Protein AF-A0A962Q9W5-F1 (afdb_monomer)

Foldseek 3Di:
DWDWDDDQPFIWIWAAALAFIKIKTKDAPVDAPQDNDGDPDGPVHMWMWMDTHPDGTDTCVQQVNCLCVVCSVCRHVDHSVVSSVNRND

Solvent-accessible surface area (backbone atoms only — not comparable to full-atom values): 5166 Å² total; per-residue (Å²): 104,78,46,81,49,74,58,90,81,44,57,30,39,38,37,52,26,61,42,65,29,35,35,40,35,67,46,48,51,87,53,56,86,81,49,93,64,76,66,94,74,79,77,89,40,78,38,48,31,37,26,51,65,89,52,74,67,40,49,34,78,75,32,64,44,70,54,53,74,71,48,60,78,46,25,72,80,36,36,25,63,62,55,49,56,69,35,71,106

Nearest PDB structures (foldseek):
  6szw-assembly1_A  TM=3.597E-01  e=8.528E+00  Homo sapiens
  7cfs-assembly1_C  TM=2.925E-01  e=3.599E+00  Homo sapiens

Structure (mmCIF, N/CA/C/O backbone):
data_AF-A0A962Q9W5-F1
#
_entry.id   AF-A0A962Q9W5-F1
#
loop_
_atom_site.group_PDB
_atom_site.id
_atom_site.type_symbol
_atom_site.label_atom_id
_atom_site.label_alt_id
_atom_site.label_comp_id
_atom_site.label_asym_id
_atom_site.label_entity_id
_atom_site.label_seq_id
_atom_site.pdbx_PDB_ins_code
_atom_site.Cartn_x
_atom_site.Cartn_y
_atom_site.Cartn_z
_atom_site.occupancy
_atom_site.B_iso_or_equiv
_atom_site.auth_seq_id
_atom_site.auth_comp_id
_atom_site.auth_asym_id
_atom_site.auth_atom_id
_atom_site.pdbx_PDB_model_num
ATOM 1 N N . MET A 1 1 ? -0.045 -0.967 15.893 1.00 77.81 1 MET A N 1
ATOM 2 C CA . MET A 1 1 ? 1.323 -1.466 15.640 1.00 77.81 1 MET A CA 1
ATOM 3 C C . MET A 1 1 ? 1.665 -1.235 14.170 1.00 77.81 1 MET A C 1
ATOM 5 O O . MET A 1 1 ? 0.731 -1.229 13.370 1.00 77.81 1 MET A O 1
ATOM 9 N N . ILE A 1 2 ? 2.929 -0.961 13.832 1.00 85.25 2 ILE A N 1
ATOM 10 C CA . ILE A 1 2 ? 3.406 -0.872 12.440 1.00 85.25 2 ILE A CA 1
ATOM 11 C C . ILE A 1 2 ? 4.524 -1.897 12.285 1.00 85.25 2 ILE A C 1
ATOM 13 O O . ILE A 1 2 ? 5.462 -1.877 13.079 1.00 85.25 2 ILE A O 1
ATOM 17 N N . GLU A 1 3 ? 4.428 -2.75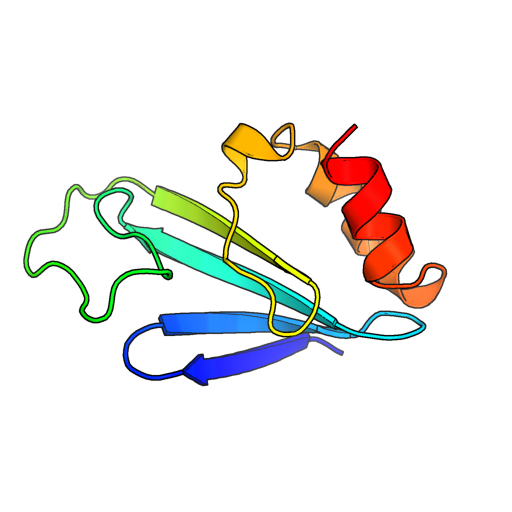3 11.276 1.00 92.56 3 GLU A N 1
ATOM 18 C CA . GLU A 1 3 ? 5.428 -3.781 10.975 1.00 92.56 3 GLU A CA 1
ATOM 19 C C . GLU A 1 3 ? 6.038 -3.534 9.593 1.00 92.56 3 GLU A C 1
ATOM 21 O O . GLU A 1 3 ? 5.388 -2.962 8.719 1.00 92.56 3 GLU A O 1
ATOM 26 N N . GLN A 1 4 ? 7.289 -3.944 9.386 1.00 93.62 4 GLN A N 1
ATOM 27 C CA . GLN A 1 4 ? 7.898 -3.997 8.055 1.00 93.62 4 GLN A CA 1
ATOM 28 C C . GLN A 1 4 ? 7.954 -5.449 7.599 1.00 93.62 4 GLN A C 1
ATOM 30 O O . GLN A 1 4 ? 8.460 -6.299 8.328 1.00 93.62 4 GLN A O 1
ATOM 35 N N . LEU A 1 5 ? 7.439 -5.717 6.403 1.00 95.69 5 LEU A N 1
ATOM 36 C CA . LEU A 1 5 ? 7.322 -7.053 5.831 1.00 95.69 5 LEU A CA 1
ATOM 37 C C . LEU A 1 5 ? 7.890 -7.084 4.409 1.00 95.69 5 LEU A C 1
ATOM 39 O O . LEU A 1 5 ? 8.036 -6.051 3.749 1.00 95.69 5 LEU A O 1
ATOM 43 N N . GLU A 1 6 ? 8.215 -8.286 3.943 1.00 95.75 6 GLU A N 1
ATOM 44 C CA . GLU A 1 6 ? 8.737 -8.546 2.603 1.00 95.75 6 GLU A CA 1
ATOM 45 C C . GLU A 1 6 ? 8.007 -9.747 1.989 1.00 95.75 6 GLU A C 1
ATOM 47 O O . GLU A 1 6 ? 7.928 -10.813 2.596 1.00 95.75 6 GLU A O 1
ATOM 52 N N . GLU A 1 7 ? 7.479 -9.570 0.778 1.00 93.31 7 GLU A N 1
ATOM 53 C CA . GLU A 1 7 ? 6.855 -10.616 -0.036 1.00 93.31 7 GLU A CA 1
ATOM 54 C C . GLU A 1 7 ? 7.515 -10.624 -1.422 1.00 93.31 7 GLU A C 1
ATOM 56 O O . GLU A 1 7 ? 7.285 -9.746 -2.259 1.00 93.31 7 GLU A O 1
ATOM 61 N N . GLY A 1 8 ? 8.381 -11.608 -1.674 1.00 93.38 8 GLY A N 1
ATOM 62 C CA . GLY A 1 8 ? 9.193 -11.630 -2.891 1.00 93.38 8 GLY A CA 1
ATOM 63 C C . GLY A 1 8 ? 10.118 -10.413 -2.951 1.00 93.38 8 GLY A C 1
ATOM 64 O O . GLY A 1 8 ? 10.957 -10.231 -2.081 1.00 93.38 8 GLY A O 1
ATOM 65 N N . TRP A 1 9 ? 9.972 -9.566 -3.973 1.00 94.69 9 TRP A N 1
ATOM 66 C CA . TRP A 1 9 ? 10.752 -8.322 -4.081 1.00 94.69 9 TRP A CA 1
ATOM 67 C C . TRP A 1 9 ? 10.066 -7.111 -3.420 1.00 94.69 9 TRP A C 1
ATOM 69 O O . TRP A 1 9 ? 10.651 -6.026 -3.352 1.00 94.69 9 TRP A O 1
ATOM 79 N N . VAL A 1 10 ? 8.821 -7.267 -2.960 1.00 96.50 10 VAL A N 1
ATOM 80 C CA . VAL A 1 10 ? 7.975 -6.179 -2.462 1.00 96.50 10 VAL A CA 1
ATOM 81 C C . VAL A 1 10 ? 8.186 -6.023 -0.958 1.00 96.50 10 VAL A C 1
ATOM 83 O O . VAL A 1 10 ? 7.750 -6.857 -0.172 1.00 96.50 10 VAL A O 1
ATOM 86 N N . ARG A 1 11 ? 8.831 -4.926 -0.550 1.00 96.38 11 ARG A N 1
ATOM 87 C CA . ARG A 1 11 ? 8.976 -4.521 0.860 1.00 96.38 11 ARG A CA 1
ATOM 88 C C . ARG A 1 11 ? 7.935 -3.477 1.222 1.00 96.38 11 ARG A C 1
ATOM 90 O O . ARG A 1 11 ? 7.858 -2.450 0.551 1.00 96.38 11 ARG A O 1
ATOM 97 N N . PHE A 1 12 ? 7.162 -3.703 2.275 1.00 96.75 12 PHE A N 1
ATOM 98 C CA . PHE A 1 12 ? 6.036 -2.841 2.626 1.00 96.75 12 PHE A CA 1
ATOM 99 C C . PHE A 1 12 ? 5.867 -2.686 4.138 1.00 96.75 12 PHE A C 1
ATOM 101 O O . PHE A 1 12 ? 6.408 -3.447 4.939 1.00 96.75 12 PHE A O 1
ATOM 108 N N . LYS A 1 13 ? 5.116 -1.656 4.527 1.00 96.31 13 LYS A N 1
ATOM 109 C CA . LYS A 1 13 ? 4.709 -1.405 5.909 1.00 96.31 13 LYS A CA 1
ATOM 110 C C . LYS A 1 13 ? 3.294 -1.921 6.113 1.00 96.31 13 LYS A C 1
ATOM 112 O O . LYS A 1 13 ? 2.415 -1.579 5.330 1.00 96.31 13 LYS A O 1
ATOM 117 N N . ARG A 1 14 ? 3.069 -2.678 7.180 1.00 96.50 14 ARG A N 1
ATOM 118 C CA . ARG A 1 14 ? 1.752 -3.155 7.599 1.00 96.50 14 ARG A CA 1
ATOM 119 C C . ARG A 1 14 ? 1.227 -2.323 8.757 1.00 96.50 14 ARG A C 1
ATOM 121 O O . ARG A 1 14 ? 1.905 -2.139 9.767 1.00 96.50 14 ARG A O 1
ATOM 128 N N . PHE A 1 15 ? 0.003 -1.838 8.614 1.00 94.94 15 PHE A N 1
ATOM 129 C CA . PHE A 1 15 ? -0.730 -1.066 9.603 1.00 94.94 15 PHE A CA 1
ATOM 130 C C . PHE A 1 15 ? -1.875 -1.911 10.148 1.00 94.94 15 PHE A C 1
ATOM 132 O O . PHE A 1 15 ? -2.844 -2.206 9.448 1.00 94.94 15 PHE A O 1
ATOM 139 N N . HIS A 1 16 ? -1.771 -2.272 11.424 1.00 94.81 16 HIS A N 1
ATOM 140 C CA . HIS A 1 16 ? -2.856 -2.959 12.117 1.00 94.81 16 HIS A CA 1
ATOM 141 C C . HIS A 1 16 ? -3.975 -1.972 12.423 1.00 94.81 16 HIS A C 1
ATOM 143 O O . HIS A 1 16 ? -3.715 -0.912 13.012 1.00 94.81 16 HIS A O 1
ATOM 149 N N . CYS A 1 17 ? -5.186 -2.339 12.014 1.00 94.81 17 CYS A N 1
ATOM 150 C CA . CYS A 1 17 ? -6.403 -1.594 12.303 1.00 94.81 17 CYS A CA 1
ATOM 151 C C . CYS A 1 17 ? -7.161 -2.241 13.476 1.00 94.81 17 CYS A C 1
ATOM 153 O O . CYS A 1 17 ? -6.674 -3.221 14.045 1.00 94.81 17 CYS A O 1
ATOM 155 N N . LYS A 1 18 ? -8.340 -1.714 13.841 1.00 94.56 18 LYS A N 1
ATOM 156 C CA . LYS A 1 18 ? -9.227 -2.342 14.838 1.00 94.56 18 LYS A CA 1
ATOM 157 C C . LYS A 1 18 ? -9.489 -3.807 14.483 1.00 94.56 18 LYS A C 1
ATOM 159 O O . LYS A 1 18 ? -9.341 -4.684 15.327 1.00 94.56 18 LYS A O 1
ATOM 164 N N . GLU A 1 19 ? -9.806 -4.049 13.212 1.00 94.81 19 GLU A N 1
ATOM 165 C CA . GLU A 1 19 ? -9.862 -5.373 12.595 1.00 94.81 19 GLU A CA 1
ATOM 166 C C . GLU A 1 19 ? -9.228 -5.312 11.202 1.00 94.81 19 GLU A C 1
ATOM 168 O O . GLU A 1 19 ? -9.392 -4.330 10.472 1.00 94.81 19 GLU A O 1
ATOM 173 N N . GLY A 1 20 ? -8.491 -6.360 10.832 1.00 95.69 20 GLY A N 1
ATOM 174 C CA . GLY A 1 20 ? -7.768 -6.420 9.564 1.00 95.69 20 GLY A CA 1
ATOM 175 C C . GLY A 1 20 ? -6.510 -5.547 9.516 1.00 95.69 20 GLY A C 1
ATOM 176 O O . GLY A 1 20 ? -6.037 -5.006 10.522 1.00 95.69 20 GLY A O 1
ATOM 177 N N . VAL A 1 21 ? -5.930 -5.450 8.320 1.00 96.56 21 VAL A N 1
ATOM 178 C CA . VAL A 1 21 ? -4.659 -4.756 8.081 1.00 96.56 21 VAL A CA 1
ATOM 179 C C . VAL A 1 21 ? -4.698 -3.956 6.784 1.00 96.56 21 VAL A C 1
ATOM 181 O O . VAL A 1 21 ? -5.318 -4.375 5.805 1.00 96.56 21 VAL A O 1
ATOM 184 N N . L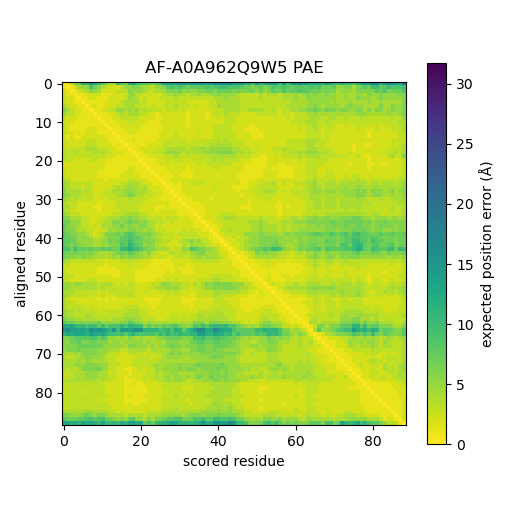EU A 1 22 ? -3.997 -2.826 6.785 1.00 95.38 22 LEU A N 1
ATOM 185 C CA . LEU A 1 22 ? -3.666 -2.063 5.587 1.00 95.38 22 LEU A CA 1
ATOM 186 C C . LEU A 1 22 ? -2.170 -2.181 5.339 1.00 95.38 22 LEU A C 1
ATOM 188 O O . LEU A 1 22 ? -1.377 -1.929 6.244 1.00 95.38 22 LEU A O 1
ATOM 192 N N . ASP A 1 23 ? -1.782 -2.515 4.119 1.00 96.44 23 ASP A N 1
ATOM 193 C CA . ASP A 1 23 ? -0.379 -2.579 3.733 1.00 96.44 23 ASP A CA 1
ATOM 194 C C . ASP A 1 23 ? -0.042 -1.414 2.797 1.00 96.44 23 ASP A C 1
ATOM 196 O O . ASP A 1 23 ? -0.841 -1.034 1.943 1.00 96.44 23 ASP A O 1
ATOM 200 N N . CYS A 1 24 ? 1.154 -0.851 2.960 1.00 95.56 24 CYS A N 1
ATOM 201 C CA . CYS A 1 24 ? 1.665 0.285 2.201 1.00 95.56 24 CYS A CA 1
ATOM 202 C C . CYS A 1 24 ? 3.030 -0.038 1.614 1.00 95.56 24 CYS A C 1
ATOM 204 O O . CYS A 1 24 ? 4.005 -0.249 2.344 1.00 95.56 24 CYS A O 1
ATOM 206 N N . TRP A 1 25 ? 3.114 -0.017 0.294 1.00 96.50 25 TRP A N 1
ATOM 207 C CA . TRP A 1 25 ? 4.364 -0.112 -0.434 1.00 96.50 25 TRP A CA 1
ATOM 208 C C . TRP A 1 25 ? 4.774 1.273 -0.933 1.00 96.50 25 TRP A C 1
ATOM 210 O O . TRP A 1 25 ? 3.945 2.039 -1.424 1.00 96.50 25 TRP A O 1
ATOM 220 N N . GLN A 1 26 ? 6.064 1.584 -0.827 1.00 95.25 26 GLN A N 1
ATOM 221 C CA . GLN A 1 26 ? 6.654 2.815 -1.346 1.00 95.25 26 GLN A CA 1
ATOM 222 C C . GLN A 1 26 ? 7.940 2.461 -2.087 1.00 95.25 26 GLN A C 1
ATOM 224 O O . GLN A 1 26 ? 8.796 1.755 -1.550 1.00 95.25 26 GLN A O 1
ATOM 229 N N . GLY A 1 27 ? 8.094 2.953 -3.310 1.00 95.12 27 GLY A N 1
ATOM 230 C CA . GLY A 1 27 ? 9.277 2.667 -4.112 1.00 95.12 27 GLY A CA 1
ATOM 231 C C . GLY A 1 27 ? 9.345 3.499 -5.379 1.00 95.12 27 GLY A C 1
ATOM 232 O O . GLY A 1 27 ? 8.638 4.494 -5.515 1.00 95.12 27 GLY A O 1
ATOM 233 N N . ASP A 1 28 ? 10.221 3.099 -6.302 1.00 95.25 28 ASP A N 1
ATOM 234 C CA . ASP A 1 28 ? 10.371 3.816 -7.568 1.00 95.25 28 ASP A CA 1
ATOM 235 C C . ASP A 1 28 ? 9.115 3.671 -8.441 1.00 95.25 28 ASP A C 1
ATOM 237 O O . ASP A 1 28 ? 8.578 2.571 -8.569 1.00 95.25 28 ASP A O 1
ATOM 241 N N . SER A 1 29 ? 8.683 4.767 -9.061 1.00 94.50 29 SER A N 1
ATOM 242 C CA . SER A 1 29 ? 7.465 4.882 -9.869 1.00 94.50 29 SER A CA 1
ATOM 243 C C . SER A 1 29 ? 7.402 3.961 -11.087 1.00 94.50 29 SER A C 1
ATOM 245 O O . SER A 1 29 ? 6.306 3.657 -11.551 1.00 94.50 29 SER A O 1
ATOM 247 N N . ILE A 1 30 ? 8.543 3.465 -11.583 1.00 93.94 30 ILE A N 1
ATOM 248 C CA . ILE A 1 30 ? 8.552 2.449 -12.644 1.00 93.94 30 ILE A CA 1
ATOM 249 C C . ILE A 1 30 ? 8.055 1.087 -12.148 1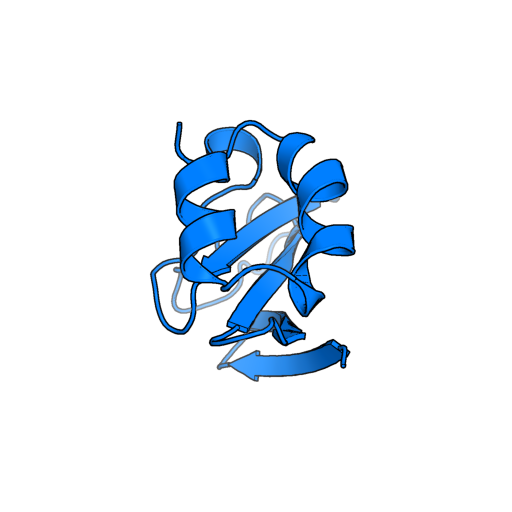.00 93.94 30 ILE A C 1
ATOM 251 O O . ILE A 1 30 ? 7.689 0.217 -12.937 1.00 93.94 30 ILE A O 1
ATOM 255 N N . ASN A 1 31 ? 8.080 0.864 -10.835 1.00 96.06 31 ASN A N 1
ATOM 256 C CA . ASN A 1 31 ? 7.694 -0.395 -10.230 1.00 96.06 31 ASN A CA 1
ATOM 257 C C . ASN A 1 31 ? 6.214 -0.390 -9.850 1.00 96.06 31 ASN A C 1
ATOM 259 O O . ASN A 1 31 ? 5.679 0.577 -9.314 1.00 96.06 31 ASN A O 1
ATOM 263 N N . ASN A 1 32 ? 5.577 -1.534 -10.082 1.00 95.19 32 ASN A N 1
ATOM 264 C CA . ASN A 1 32 ? 4.238 -1.838 -9.608 1.00 95.19 32 ASN A CA 1
ATOM 265 C C . ASN A 1 32 ? 4.334 -3.108 -8.750 1.00 95.19 32 ASN A C 1
ATOM 267 O O . ASN A 1 32 ? 4.763 -4.134 -9.281 1.00 95.19 32 ASN A O 1
ATOM 271 N N . PRO A 1 33 ? 3.965 -3.078 -7.457 1.00 96.38 33 PRO A N 1
ATOM 272 C CA . PRO A 1 33 ? 4.095 -4.227 -6.556 1.00 96.38 33 PRO A CA 1
ATOM 273 C C . PRO A 1 33 ? 3.212 -5.429 -6.932 1.00 96.38 33 PRO A C 1
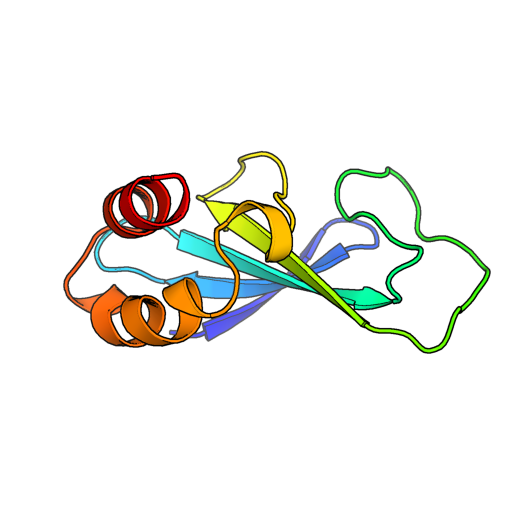ATOM 275 O O . PRO A 1 33 ? 3.415 -6.520 -6.410 1.00 96.38 33 PRO A O 1
ATOM 278 N N . ASN A 1 34 ? 2.271 -5.280 -7.872 1.00 95.88 34 ASN A N 1
ATOM 279 C CA . ASN A 1 34 ? 1.553 -6.415 -8.463 1.00 95.88 34 ASN A CA 1
ATOM 280 C C . ASN A 1 34 ? 2.406 -7.218 -9.469 1.00 95.88 34 ASN A C 1
ATOM 282 O O . ASN A 1 34 ? 2.011 -8.315 -9.869 1.00 95.88 34 ASN A O 1
ATOM 286 N N . ASN A 1 35 ? 3.555 -6.695 -9.911 1.00 95.12 35 ASN A N 1
ATOM 287 C CA . ASN A 1 35 ? 4.445 -7.394 -10.836 1.00 95.12 35 ASN A CA 1
ATOM 288 C C . ASN A 1 35 ? 5.258 -8.474 -10.111 1.00 95.12 35 ASN A C 1
A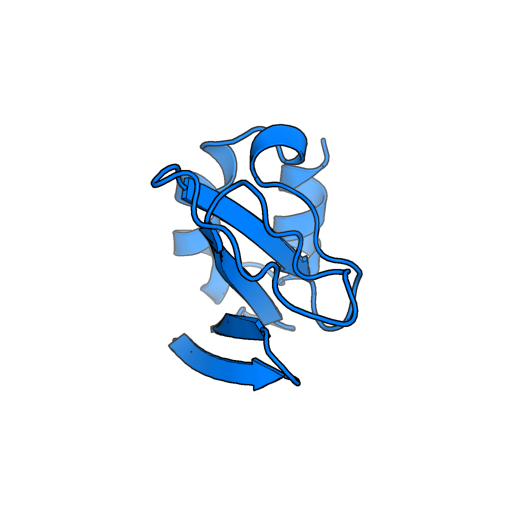TOM 290 O O . ASN A 1 35 ? 5.659 -8.314 -8.962 1.00 95.12 35 ASN A O 1
ATOM 294 N N . LYS A 1 36 ? 5.590 -9.563 -10.813 1.00 93.06 36 LYS A N 1
ATOM 295 C CA . LYS A 1 36 ? 6.376 -10.675 -10.241 1.00 93.06 36 LYS A CA 1
ATOM 296 C C . LYS A 1 36 ? 7.827 -10.312 -9.918 1.00 93.06 36 LYS A C 1
ATOM 298 O O . LYS A 1 36 ? 8.443 -10.968 -9.087 1.00 93.06 36 LYS A O 1
ATOM 303 N N . MET A 1 37 ? 8.380 -9.307 -10.593 1.00 94.62 37 MET A N 1
ATOM 304 C CA . MET A 1 37 ? 9.773 -8.886 -10.449 1.00 94.62 37 MET A CA 1
ATOM 305 C C . MET A 1 37 ? 9.872 -7.364 -10.429 1.00 94.62 37 MET A C 1
ATOM 307 O O . MET A 1 37 ? 9.078 -6.674 -11.074 1.00 94.62 37 MET A O 1
ATOM 311 N N . LYS A 1 38 ? 10.882 -6.863 -9.717 1.00 94.00 38 LYS A N 1
ATOM 312 C CA . LYS A 1 38 ? 11.277 -5.456 -9.732 1.00 94.00 38 LYS A CA 1
ATOM 313 C C . LYS A 1 38 ? 11.936 -5.114 -11.071 1.00 94.00 38 LYS A C 1
ATOM 315 O O . LYS A 1 38 ? 12.692 -5.922 -11.609 1.00 94.00 38 LYS A O 1
ATOM 320 N N . ASN A 1 39 ? 11.715 -3.906 -11.576 1.00 93.25 39 ASN A N 1
ATOM 321 C CA . ASN A 1 39 ? 12.503 -3.379 -12.684 1.00 93.25 39 ASN A CA 1
ATOM 322 C C . ASN A 1 39 ? 13.958 -3.146 -12.260 1.00 93.25 39 ASN A C 1
ATOM 324 O O . ASN A 1 39 ? 14.245 -2.771 -11.121 1.00 93.25 39 ASN A O 1
ATOM 328 N N . LEU A 1 40 ? 14.874 -3.331 -13.211 1.00 92.88 40 LEU A N 1
ATOM 329 C CA . LEU A 1 40 ? 16.304 -3.070 -13.021 1.00 92.88 40 LEU A CA 1
ATOM 330 C C . LEU A 1 40 ? 16.659 -1.584 -13.182 1.00 92.88 40 LEU A C 1
ATOM 332 O O . LEU A 1 40 ? 17.722 -1.152 -12.744 1.00 92.88 40 LEU A O 1
ATOM 336 N N . LEU A 1 41 ? 15.773 -0.811 -13.814 1.00 92.94 41 LEU A N 1
ATOM 337 C CA . LEU A 1 41 ? 15.919 0.629 -13.990 1.00 92.94 41 LEU A CA 1
ATOM 338 C C . LEU A 1 41 ? 15.332 1.386 -12.793 1.00 92.94 41 LEU A C 1
ATOM 340 O O . LEU A 1 41 ? 14.411 0.911 -12.126 1.00 92.94 41 LEU A O 1
ATOM 344 N N . SER A 1 42 ? 15.862 2.583 -12.558 1.00 92.12 42 SER A N 1
ATOM 345 C CA . SER A 1 42 ? 15.391 3.536 -11.553 1.00 92.12 42 SER A CA 1
ATOM 346 C C . SER A 1 42 ? 15.073 4.845 -12.257 1.00 92.12 42 SER A C 1
ATOM 348 O O . SER A 1 42 ? 15.924 5.368 -12.978 1.00 92.12 42 SER A O 1
ATOM 350 N N . LEU A 1 43 ? 13.865 5.370 -12.067 1.00 90.81 43 LEU A N 1
ATOM 351 C CA . LEU A 1 43 ? 13.492 6.690 -12.573 1.00 90.81 43 LEU A CA 1
ATOM 352 C C . LEU A 1 43 ? 13.827 7.800 -11.572 1.00 90.81 43 LEU A C 1
ATOM 354 O O . LEU A 1 43 ? 13.747 8.972 -11.926 1.00 90.81 43 LEU A O 1
ATOM 358 N N . ASN A 1 44 ? 14.205 7.446 -10.337 1.00 88.94 44 ASN A N 1
ATOM 359 C CA . ASN A 1 44 ? 14.400 8.378 -9.221 1.00 88.94 44 ASN A CA 1
ATOM 360 C C . ASN A 1 44 ? 13.134 9.197 -8.917 1.00 88.94 44 ASN A C 1
ATOM 362 O O . ASN A 1 44 ? 13.196 10.334 -8.454 1.00 88.94 44 ASN A O 1
ATOM 366 N N . SER A 1 45 ? 11.975 8.597 -9.174 1.00 91.94 45 SER A N 1
ATOM 367 C CA . SER A 1 45 ? 10.653 9.148 -8.888 1.00 91.94 45 SER A CA 1
ATOM 368 C C . SER A 1 45 ? 9.897 8.154 -8.017 1.00 91.94 45 SER A C 1
ATOM 370 O O . SER A 1 45 ? 10.113 6.954 -8.148 1.00 91.94 45 SER A O 1
ATOM 372 N N . HIS A 1 46 ? 9.035 8.624 -7.119 1.00 92.31 46 HIS A N 1
ATOM 373 C CA . HIS A 1 46 ? 8.406 7.782 -6.101 1.00 92.31 46 HIS A CA 1
ATOM 374 C C . HIS A 1 46 ? 6.941 7.486 -6.428 1.00 92.31 46 HIS A C 1
ATOM 376 O O . HIS A 1 46 ? 6.211 8.363 -6.885 1.00 92.31 46 HIS A O 1
ATOM 382 N N . ALA A 1 47 ? 6.505 6.262 -6.136 1.00 94.44 47 ALA A N 1
ATOM 383 C CA . ALA A 1 47 ? 5.103 5.873 -6.112 1.00 94.44 47 ALA A CA 1
ATOM 384 C C . ALA A 1 47 ? 4.762 5.179 -4.791 1.00 94.44 47 ALA A C 1
ATOM 386 O O . ALA A 1 47 ? 5.582 4.463 -4.208 1.00 94.44 47 ALA A O 1
ATOM 387 N N . THR A 1 48 ? 3.522 5.382 -4.357 1.00 95.19 48 THR A N 1
ATOM 388 C CA . THR A 1 48 ? 2.942 4.742 -3.179 1.00 95.19 48 THR A CA 1
ATOM 389 C C . THR A 1 48 ? 1.772 3.881 -3.629 1.00 95.19 48 THR A C 1
ATOM 391 O O . THR A 1 48 ? 0.952 4.314 -4.438 1.00 95.19 48 THR A O 1
ATOM 394 N N . TYR A 1 49 ? 1.694 2.666 -3.103 1.00 95.75 49 TYR A N 1
ATOM 395 C CA . TYR A 1 49 ? 0.583 1.752 -3.325 1.00 95.75 49 TYR A CA 1
ATOM 396 C C . TYR A 1 49 ? 0.068 1.241 -1.989 1.00 95.75 49 TYR A C 1
ATOM 398 O O . TYR A 1 49 ? 0.835 1.055 -1.043 1.00 95.75 49 TYR A O 1
ATOM 406 N N . TRP A 1 50 ? -1.225 0.957 -1.947 1.00 95.75 50 TRP A N 1
ATOM 407 C CA . TRP A 1 50 ? -1.903 0.440 -0.771 1.00 95.75 50 TRP A CA 1
ATOM 408 C C . TRP A 1 50 ? -2.699 -0.817 -1.115 1.00 95.75 50 TRP A C 1
ATOM 410 O O . TRP A 1 50 ? -3.116 -1.000 -2.259 1.00 95.75 50 TRP A O 1
ATOM 420 N N . ARG A 1 51 ? -2.909 -1.697 -0.137 1.00 95.62 51 ARG A N 1
ATOM 421 C CA . ARG A 1 51 ? -3.847 -2.825 -0.237 1.00 95.62 51 ARG A CA 1
ATOM 422 C C . ARG A 1 51 ? -4.523 -3.075 1.107 1.00 95.62 51 ARG A C 1
ATOM 424 O O . ARG A 1 51 ? -3.950 -2.763 2.155 1.00 95.62 51 ARG A O 1
ATOM 431 N N . VAL A 1 52 ? -5.703 -3.685 1.074 1.00 95.44 52 VAL A N 1
ATOM 432 C CA . VAL A 1 52 ? -6.408 -4.174 2.263 1.00 95.44 52 VAL A CA 1
ATOM 433 C C . VAL A 1 52 ? -6.208 -5.683 2.384 1.00 95.44 52 VAL A C 1
ATOM 435 O O . VAL A 1 52 ? -6.492 -6.447 1.459 1.00 95.44 52 VAL A O 1
ATOM 438 N N . GLY A 1 53 ? -5.661 -6.136 3.513 1.00 92.69 53 GLY A N 1
ATOM 439 C CA . GLY A 1 53 ? -5.293 -7.540 3.698 1.00 92.69 53 GLY A CA 1
ATOM 440 C C . GLY A 1 53 ? -4.400 -8.060 2.562 1.00 92.69 53 GLY A C 1
ATOM 441 O O . GLY A 1 53 ? -3.339 -7.506 2.291 1.00 92.69 53 GLY A O 1
ATOM 442 N N . ASN A 1 54 ? -4.864 -9.109 1.878 1.00 92.25 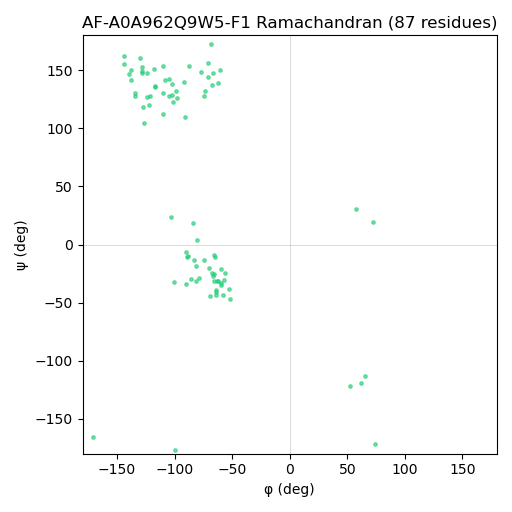54 ASN A N 1
ATOM 443 C CA . ASN A 1 54 ? -4.162 -9.747 0.756 1.00 92.25 54 ASN A CA 1
ATOM 444 C C . ASN A 1 54 ? -4.744 -9.358 -0.618 1.00 92.25 54 ASN A C 1
ATOM 446 O O . ASN A 1 54 ? -4.627 -10.120 -1.580 1.00 92.25 54 ASN A O 1
ATOM 450 N N . SER A 1 55 ? -5.418 -8.208 -0.721 1.00 94.81 55 SER A N 1
ATOM 451 C CA . SER A 1 55 ? -5.945 -7.721 -1.998 1.00 94.81 55 SER A CA 1
ATOM 452 C C . SER A 1 55 ? -4.826 -7.314 -2.965 1.00 94.81 55 SER A C 1
ATOM 454 O O . SER A 1 55 ? -3.647 -7.234 -2.609 1.00 94.81 55 SER A O 1
ATOM 456 N N . LYS A 1 56 ? -5.200 -7.006 -4.213 1.00 95.25 56 LYS A N 1
ATOM 457 C CA . LYS A 1 56 ? -4.283 -6.347 -5.151 1.00 95.25 56 LYS A CA 1
ATOM 458 C C . LYS A 1 56 ? -3.853 -4.986 -4.610 1.00 95.25 56 LYS A C 1
ATOM 460 O O . LYS A 1 56 ? -4.622 -4.317 -3.917 1.00 95.25 56 LYS A O 1
ATOM 465 N N . TRP A 1 57 ? -2.641 -4.589 -4.977 1.00 96.25 57 TRP A N 1
ATOM 466 C CA . TRP A 1 57 ? -2.125 -3.257 -4.712 1.00 96.25 57 TRP A CA 1
ATOM 467 C C . TRP A 1 57 ? -2.788 -2.242 -5.636 1.00 96.25 57 TRP A C 1
ATOM 469 O O . TRP A 1 57 ? -2.836 -2.452 -6.849 1.00 96.25 57 TRP A O 1
ATOM 479 N N . VAL A 1 58 ? -3.244 -1.137 -5.062 1.00 95.38 58 VAL A N 1
ATOM 480 C CA . VAL A 1 58 ? -3.865 -0.012 -5.762 1.00 95.38 58 VAL A CA 1
ATOM 481 C C . VAL A 1 58 ? -2.991 1.220 -5.569 1.00 95.38 58 VAL A C 1
ATOM 483 O O . VAL A 1 58 ? -2.467 1.451 -4.476 1.00 95.38 58 VAL A O 1
ATOM 486 N N . SER A 1 59 ? -2.780 1.981 -6.640 1.00 93.88 59 SER A N 1
ATOM 487 C CA . SER A 1 59 ? -1.984 3.206 -6.587 1.00 93.88 59 SER A CA 1
ATOM 488 C C . SER A 1 59 ? -2.633 4.222 -5.649 1.00 93.88 59 SER A C 1
ATOM 490 O O . SER A 1 59 ? -3.843 4.427 -5.680 1.00 93.88 59 SER A O 1
ATOM 492 N N . GLU A 1 60 ? -1.832 4.925 -4.852 1.00 92.38 60 GLU A N 1
ATOM 493 C CA . GLU A 1 60 ? -2.320 6.041 -4.034 1.00 92.38 60 GLU A CA 1
ATOM 494 C C . GLU A 1 60 ? -3.008 7.124 -4.884 1.00 92.38 60 GLU A C 1
ATOM 496 O O . GLU A 1 60 ? -3.955 7.760 -4.427 1.00 92.38 60 GLU A O 1
ATOM 501 N N . LEU A 1 61 ? -2.583 7.296 -6.142 1.00 88.38 61 LEU A N 1
ATOM 502 C CA . LEU A 1 61 ? -3.213 8.228 -7.082 1.00 88.38 61 LEU A CA 1
ATOM 503 C C . LEU A 1 61 ? -4.647 7.815 -7.447 1.00 88.38 61 LEU A C 1
ATOM 505 O O . LEU A 1 61 ? -5.479 8.684 -7.691 1.00 88.38 61 LEU A O 1
ATOM 509 N N . GLU A 1 62 ? -4.936 6.513 -7.463 1.00 88.62 62 GLU A N 1
ATOM 510 C CA . GLU A 1 62 ? -6.276 5.974 -7.728 1.00 88.62 62 GLU A CA 1
ATOM 511 C C . GLU A 1 62 ? -7.182 6.071 -6.487 1.00 88.62 62 GLU A C 1
ATOM 513 O O . GLU A 1 62 ? -8.385 6.251 -6.623 1.00 88.62 62 GLU A O 1
ATOM 518 N N . LEU A 1 63 ? -6.607 6.036 -5.279 1.00 84.50 63 LEU A N 1
ATOM 519 C CA . LEU A 1 63 ? -7.313 6.096 -3.985 1.00 84.50 63 LEU A CA 1
ATOM 520 C C . LEU A 1 63 ? -7.629 7.530 -3.508 1.00 84.50 63 LEU A C 1
ATOM 522 O O . LEU A 1 63 ? -7.803 7.791 -2.316 1.00 84.50 63 LEU A O 1
ATOM 526 N N . GLY A 1 64 ? -7.611 8.511 -4.413 1.00 74.62 64 GLY A N 1
ATOM 527 C CA . GLY A 1 64 ? -7.839 9.916 -4.060 1.00 74.62 64 GLY A CA 1
ATOM 528 C C . GLY A 1 64 ? -6.677 10.579 -3.303 1.00 74.62 64 GLY A C 1
ATOM 529 O O . GLY A 1 64 ? -6.860 11.619 -2.660 1.00 74.62 64 GLY A O 1
ATOM 530 N N . GLY A 1 65 ? -5.467 10.013 -3.370 1.00 77.81 65 GLY A N 1
ATOM 531 C CA . GLY A 1 65 ? -4.233 10.635 -2.895 1.00 77.81 65 GLY A CA 1
ATOM 532 C C . GLY A 1 65 ? -4.191 10.854 -1.381 1.00 77.81 65 GLY A C 1
ATOM 533 O O . GLY A 1 65 ? -4.137 9.920 -0.585 1.00 77.81 65 GLY A O 1
ATOM 534 N N . LYS A 1 66 ? -4.202 12.128 -0.959 1.00 77.00 66 LYS A N 1
ATOM 535 C CA . LYS A 1 66 ? -3.980 12.540 0.442 1.00 77.00 66 LYS A CA 1
ATOM 536 C C . LYS A 1 66 ? -5.070 12.089 1.424 1.00 77.00 66 LYS A C 1
ATOM 538 O O . LYS A 1 66 ? -4.859 12.238 2.627 1.00 77.00 66 LYS A O 1
ATOM 543 N N . LYS A 1 67 ? -6.203 11.541 0.960 1.00 83.88 67 LYS A N 1
ATOM 544 C CA . LYS A 1 67 ? -7.282 11.033 1.832 1.00 83.88 67 LYS A CA 1
ATOM 545 C C . LYS A 1 67 ? -6.753 10.040 2.872 1.00 83.88 67 LYS A C 1
ATOM 547 O O . LYS A 1 67 ? -7.130 10.115 4.042 1.00 83.88 67 LYS A O 1
ATOM 552 N N . ILE A 1 68 ? -5.801 9.190 2.485 1.00 84.38 68 ILE A N 1
ATOM 553 C CA . ILE A 1 68 ? -5.233 8.180 3.382 1.00 84.38 68 ILE A CA 1
ATOM 554 C C . ILE A 1 68 ? -4.508 8.776 4.588 1.00 84.38 68 ILE A C 1
ATOM 556 O O . ILE A 1 68 ? -4.565 8.210 5.676 1.00 84.38 68 ILE A O 1
ATOM 560 N N . LEU A 1 69 ? -3.908 9.961 4.445 1.00 82.50 69 LEU A N 1
ATOM 561 C CA . LEU A 1 69 ? -3.219 10.642 5.545 1.00 82.50 69 LEU A CA 1
ATOM 562 C C . LEU A 1 69 ? -4.189 11.082 6.650 1.00 82.50 69 LEU A C 1
ATOM 564 O O . LEU A 1 69 ? -3.794 11.154 7.811 1.00 82.50 69 LEU A O 1
ATOM 568 N N . ASN A 1 70 ? -5.456 11.327 6.303 1.00 87.69 70 ASN A N 1
ATOM 569 C CA . ASN A 1 70 ? -6.497 11.710 7.257 1.00 87.69 70 ASN A CA 1
ATOM 570 C C . ASN A 1 70 ? -7.163 10.495 7.918 1.00 87.69 70 ASN A C 1
ATOM 572 O O . ASN A 1 70 ? -7.625 10.590 9.056 1.00 87.69 70 ASN A O 1
ATOM 576 N N . LEU A 1 71 ? -7.221 9.360 7.217 1.00 88.06 71 LEU A N 1
ATOM 577 C CA . LEU A 1 71 ? -7.888 8.143 7.691 1.00 88.06 71 LEU A CA 1
ATOM 578 C C . LEU A 1 71 ? -6.950 7.223 8.482 1.00 88.06 71 LEU A C 1
ATOM 580 O O . LEU A 1 71 ? -7.366 6.614 9.464 1.00 88.06 71 LEU A O 1
ATOM 584 N N . LEU A 1 72 ? -5.665 7.165 8.126 1.00 88.50 72 LEU A N 1
ATOM 585 C CA . LEU A 1 72 ? -4.687 6.289 8.777 1.00 88.50 72 LEU A CA 1
ATOM 586 C C . LEU A 1 72 ? -4.510 6.535 10.293 1.00 88.50 72 LEU A C 1
ATOM 588 O O . LEU A 1 72 ? -4.265 5.565 11.020 1.00 88.50 72 LEU A O 1
ATOM 592 N N . PRO A 1 73 ? -4.627 7.768 10.831 1.00 91.25 73 PRO A N 1
ATOM 593 C CA . PRO A 1 73 ? -4.650 7.990 12.278 1.00 91.25 73 PRO A CA 1
ATOM 594 C C . PRO A 1 73 ? -5.842 7.318 12.977 1.00 91.25 73 PRO A C 1
ATOM 596 O O . PRO A 1 73 ? -5.681 6.836 14.095 1.00 91.25 73 PRO A O 1
ATOM 599 N N . LYS A 1 74 ? -6.992 7.198 12.297 1.00 90.50 74 LYS A N 1
ATOM 600 C CA . LYS A 1 74 ? -8.224 6.568 12.809 1.00 90.50 74 LYS A CA 1
ATOM 601 C C . LYS A 1 74 ? -8.213 5.038 12.729 1.00 90.50 74 LYS A C 1
ATOM 603 O O . LYS A 1 74 ? -9.191 4.389 13.087 1.00 90.50 74 LYS A O 1
ATOM 608 N N . ARG A 1 75 ? -7.102 4.426 12.301 1.00 90.12 75 ARG A N 1
ATOM 609 C CA . ARG A 1 75 ? -6.976 2.965 12.140 1.00 90.12 75 ARG A CA 1
ATOM 610 C C . ARG A 1 75 ? -7.275 2.149 13.391 1.00 90.12 75 ARG A C 1
ATOM 612 O O . ARG A 1 75 ? -7.617 0.987 13.274 1.00 90.12 75 ARG A O 1
ATOM 619 N N . PHE A 1 76 ? -7.131 2.716 14.584 1.00 92.25 76 PHE A N 1
ATOM 620 C CA . PHE A 1 76 ? -7.447 1.995 15.820 1.00 92.25 76 PHE A CA 1
ATOM 621 C C . PHE A 1 76 ? -8.942 2.025 16.171 1.00 92.25 76 PHE A C 1
ATOM 623 O O . PHE A 1 76 ? -9.379 1.254 17.019 1.00 92.25 76 PHE A O 1
ATOM 630 N N . GLU A 1 77 ? -9.716 2.889 15.516 1.00 94.38 77 GLU A N 1
ATOM 631 C CA . GLU A 1 77 ? -11.159 3.063 15.723 1.00 94.38 77 GLU A CA 1
ATOM 632 C C . GLU A 1 77 ? -11.973 2.339 14.642 1.00 94.38 77 GLU A C 1
ATOM 634 O O . GLU A 1 77 ? -13.054 1.822 14.925 1.00 94.38 77 GLU A O 1
ATOM 639 N N . LEU A 1 78 ? -11.424 2.268 13.427 1.00 94.06 78 LEU A N 1
ATOM 640 C CA . LEU A 1 78 ? -12.048 1.691 12.238 1.00 94.06 78 LEU A CA 1
ATOM 641 C C . LEU A 1 78 ? -11.375 0.377 11.825 1.00 94.06 78 LEU A C 1
ATOM 643 O O . LEU A 1 78 ? -10.191 0.141 12.085 1.00 94.06 78 LEU A O 1
ATOM 647 N N . THR A 1 79 ? -12.129 -0.481 11.152 1.00 95.88 79 THR A N 1
ATOM 648 C CA . THR A 1 79 ? -11.605 -1.659 10.461 1.00 95.88 79 THR A CA 1
ATOM 649 C C . THR A 1 79 ? -10.822 -1.246 9.215 1.00 95.88 79 THR A C 1
ATOM 651 O O . THR A 1 79 ? -11.029 -0.178 8.633 1.00 95.88 79 THR A O 1
ATOM 654 N N . ALA A 1 80 ? -9.905 -2.108 8.780 1.00 94.75 80 ALA A N 1
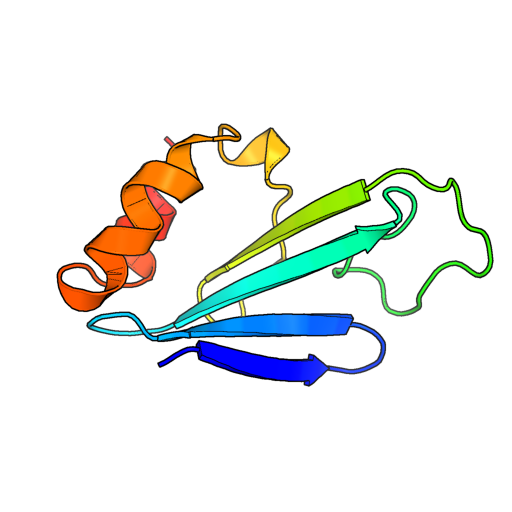ATOM 655 C CA . ALA A 1 80 ? -9.153 -1.885 7.552 1.00 94.75 80 ALA A CA 1
ATOM 656 C C . ALA A 1 80 ? -10.081 -1.768 6.332 1.00 94.75 80 ALA A C 1
ATOM 658 O O . ALA A 1 80 ? -9.801 -0.969 5.443 1.00 94.75 80 ALA A O 1
ATOM 659 N N . GLN A 1 81 ? -11.186 -2.524 6.316 1.00 95.19 81 GLN A N 1
ATOM 660 C CA . GLN A 1 81 ? -12.171 -2.478 5.238 1.00 95.19 81 GLN A CA 1
ATOM 661 C C . GLN A 1 81 ? -12.949 -1.157 5.232 1.00 95.19 81 GLN A C 1
ATOM 663 O O . GLN A 1 81 ? -13.053 -0.547 4.180 1.00 95.19 81 GLN A O 1
ATOM 668 N N . GLU A 1 82 ? -13.402 -0.660 6.388 1.00 94.38 82 GLU A N 1
ATOM 669 C CA . GLU A 1 82 ? -14.074 0.651 6.473 1.00 94.38 82 GLU A CA 1
ATOM 670 C C . GLU A 1 82 ? -13.173 1.779 5.957 1.00 94.38 82 GLU A C 1
ATOM 672 O O . GLU A 1 82 ? -13.612 2.629 5.189 1.00 94.38 82 GLU A O 1
ATOM 677 N N . ILE A 1 83 ? -11.887 1.772 6.327 1.00 92.69 83 ILE A N 1
ATOM 678 C CA . ILE A 1 83 ? -10.930 2.757 5.801 1.00 92.69 83 ILE A CA 1
ATOM 679 C C . ILE A 1 83 ? -10.759 2.601 4.290 1.00 92.69 83 ILE A C 1
ATOM 681 O O . ILE A 1 83 ? -10.659 3.597 3.579 1.0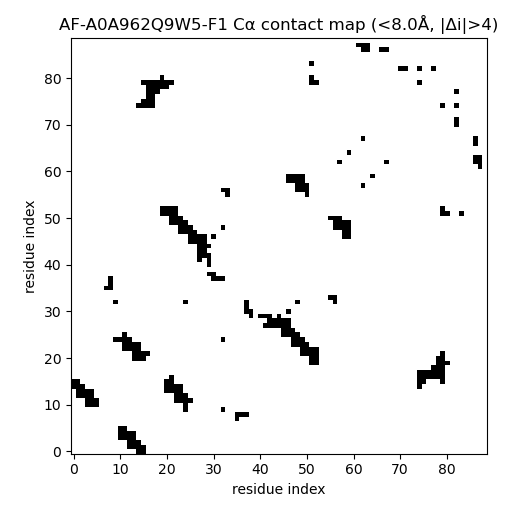0 92.69 83 ILE A O 1
ATOM 685 N N . TRP A 1 84 ? -10.690 1.364 3.804 1.00 93.31 84 TRP A N 1
ATOM 686 C CA . TRP A 1 84 ? -10.527 1.066 2.387 1.00 93.31 84 TRP A CA 1
ATOM 687 C C . TRP A 1 84 ? -11.719 1.542 1.553 1.00 93.31 84 TRP A C 1
ATOM 689 O O . TRP A 1 84 ? -11.527 2.173 0.515 1.00 93.31 84 TRP A O 1
ATOM 699 N N . ASP A 1 85 ? -12.935 1.306 2.034 1.00 92.31 85 ASP A N 1
ATOM 700 C CA . ASP A 1 85 ? -14.164 1.701 1.353 1.00 92.31 85 ASP A CA 1
ATOM 701 C C . ASP A 1 85 ? -14.267 3.232 1.238 1.00 92.31 85 ASP A C 1
ATOM 703 O O . ASP A 1 85 ? -14.621 3.745 0.180 1.00 92.31 85 ASP A O 1
ATOM 707 N N . GLU A 1 86 ? -13.856 3.975 2.271 1.00 90.44 86 GLU A N 1
ATOM 708 C CA . GLU A 1 86 ? -13.785 5.448 2.256 1.00 90.44 86 GLU A CA 1
ATOM 709 C C . GLU A 1 86 ? -12.742 6.007 1.264 1.00 90.44 86 GLU A C 1
ATOM 711 O O . GLU A 1 86 ? -12.845 7.149 0.807 1.00 90.44 86 GLU A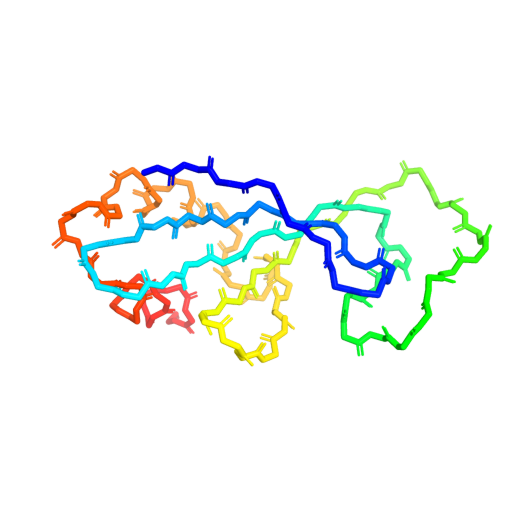 O 1
ATOM 716 N N . LEU A 1 87 ? -11.710 5.226 0.932 1.00 86.94 87 LEU A N 1
ATOM 717 C CA . LEU A 1 87 ? -10.654 5.640 0.003 1.00 86.94 87 LEU A CA 1
ATOM 718 C C . LEU A 1 87 ? -11.046 5.472 -1.464 1.00 86.94 87 LEU A C 1
ATOM 720 O O . LEU A 1 87 ? -10.558 6.229 -2.301 1.00 86.94 87 LEU A O 1
ATOM 724 N N . ILE A 1 88 ? -11.883 4.482 -1.778 1.00 84.31 88 ILE A N 1
ATOM 725 C CA . ILE A 1 88 ? -12.267 4.161 -3.162 1.00 84.31 88 ILE A CA 1
ATOM 726 C C . ILE A 1 88 ? -13.513 4.946 -3.616 1.00 84.31 88 ILE A C 1
ATOM 728 O O . ILE A 1 88 ? -13.820 4.966 -4.808 1.00 84.31 88 ILE A O 1
ATOM 732 N N . GLN A 1 89 ? -14.212 5.617 -2.694 1.00 71.50 89 GLN A N 1
ATOM 733 C CA . GLN A 1 89 ? -15.266 6.595 -3.008 1.00 71.50 89 GLN A CA 1
ATOM 734 C C . GLN A 1 89 ? -14.715 7.871 -3.658 1.00 71.50 89 GLN A C 1
ATOM 736 O O . GLN A 1 89 ? -15.363 8.357 -4.609 1.00 71.50 89 GLN A O 1
#

Secondary structure (DSSP, 8-state):
-EEEEEETTEEEEEEE-SSSEEEEEEEETT--TTSSS--S---S-EEEEEEETTSPPEETTTTTTTHHHHHGGGGGTS-HHHHHHHHH-

Mean predicted aligned error: 3.57 Å

pLDDT: mean 92.13, std 5.21, range [71.5, 96.75]

Radius of gyration: 12.96 Å; Cα contacts (8 Å, |Δi|>4): 155; chains: 1; bounding box: 32×24×30 Å

Sequence (89 aa):
MIEQLEEGWVRFKRFHCKEGVLDCWQGDSINNPNNKMKNLLSLNSHATYWRVGNSKWVSELELGGKKILNLLPKRFELTAQEIWDELIQ